Protein AF-A0AAN7LQ48-F1 (afdb_monomer)

Radius of gyration: 13.22 Å; 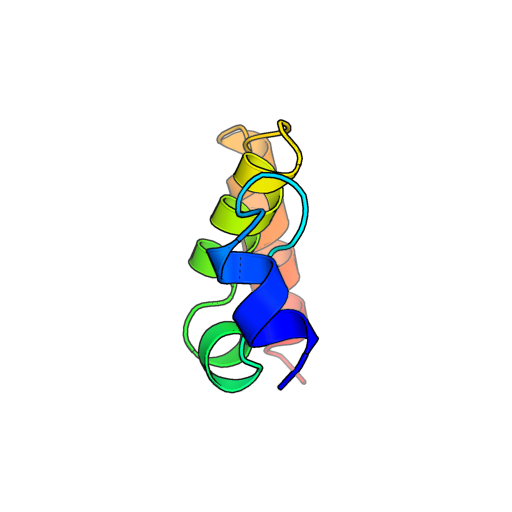Cα contacts (8 Å, |Δi|>4): 27; chains: 1; bounding box: 27×16×37 Å

pLDDT: mean 91.09, std 8.32, range [50.78, 97.75]

Mean predicted aligned error: 3.81 Å

Structure (mmCIF, N/CA/C/O backbone):
data_AF-A0AAN7LQ48-F1
#
_entry.id   AF-A0AAN7LQ48-F1
#
loop_
_atom_site.group_PDB
_atom_site.id
_atom_site.type_symbol
_atom_site.label_atom_id
_atom_site.label_alt_id
_atom_site.label_comp_id
_atom_site.label_asym_id
_atom_site.label_entity_id
_atom_site.label_seq_id
_atom_site.pdbx_PDB_ins_code
_atom_site.Cartn_x
_atom_site.Cartn_y
_atom_site.Cartn_z
_atom_site.occupancy
_atom_site.B_iso_or_equiv
_atom_site.auth_seq_id
_atom_site.auth_comp_id
_atom_site.auth_asym_id
_atom_site.auth_atom_id
_atom_site.pdbx_PDB_model_num
ATOM 1 N N . MET A 1 1 ? 13.950 -7.544 -13.518 1.00 64.94 1 MET A N 1
ATOM 2 C CA . MET A 1 1 ? 13.226 -6.246 -13.512 1.00 64.94 1 MET A CA 1
ATOM 3 C C . MET A 1 1 ? 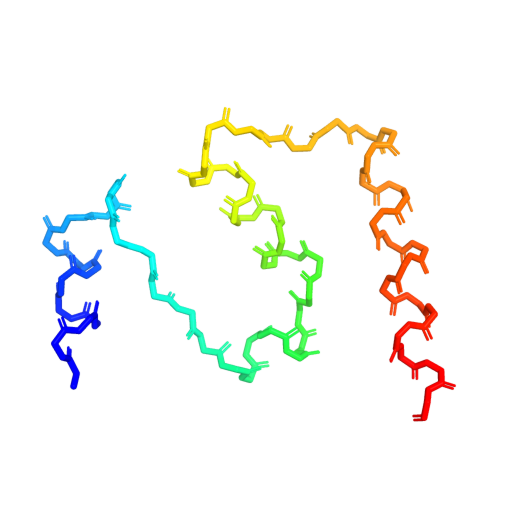12.025 -6.175 -14.468 1.00 64.94 1 MET A C 1
ATOM 5 O O . MET A 1 1 ? 11.493 -5.088 -14.657 1.00 64.94 1 MET A O 1
ATOM 9 N N . ILE A 1 2 ? 11.566 -7.283 -15.069 1.00 91.88 2 ILE A N 1
ATOM 10 C CA . ILE A 1 2 ? 10.460 -7.262 -16.050 1.00 91.88 2 ILE A CA 1
ATOM 11 C C . ILE A 1 2 ? 9.182 -6.667 -15.434 1.00 91.88 2 ILE A C 1
ATOM 13 O O . ILE A 1 2 ? 8.591 -5.772 -16.021 1.00 91.88 2 ILE A O 1
ATOM 17 N N . TYR A 1 3 ? 8.838 -7.056 -14.203 1.00 91.88 3 TYR A N 1
ATOM 18 C CA . TYR A 1 3 ? 7.686 -6.503 -13.480 1.00 91.88 3 TYR A CA 1
ATOM 19 C C . TYR A 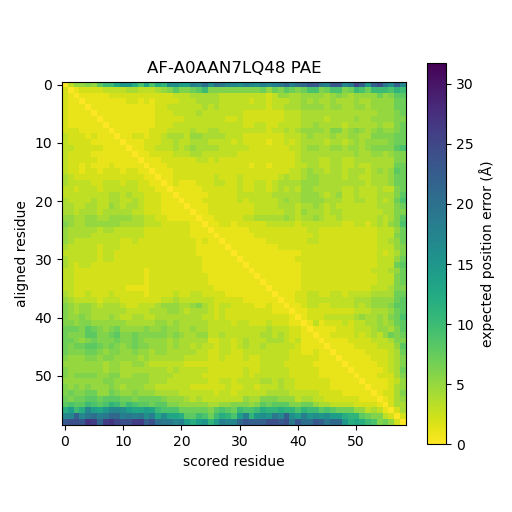1 3 ? 7.812 -5.016 -13.134 1.00 91.88 3 TYR A C 1
ATOM 21 O O . TYR A 1 3 ? 6.813 -4.308 -13.146 1.00 91.88 3 TYR A O 1
ATOM 29 N N . TYR A 1 4 ? 9.029 -4.520 -12.881 1.00 94.12 4 TYR A N 1
ATOM 30 C CA . TYR A 1 4 ? 9.243 -3.089 -12.664 1.00 94.12 4 TYR A CA 1
ATOM 31 C C . TYR A 1 4 ? 8.952 -2.300 -13.946 1.00 94.12 4 TYR A C 1
ATOM 33 O O . TYR A 1 4 ? 8.151 -1.374 -13.922 1.00 94.12 4 TYR A O 1
ATOM 41 N N . LYS A 1 5 ? 9.511 -2.724 -15.088 1.00 96.56 5 LYS A N 1
ATOM 42 C CA . LYS A 1 5 ? 9.205 -2.104 -16.389 1.00 96.56 5 LYS A CA 1
ATOM 43 C C . LYS A 1 5 ? 7.714 -2.193 -16.728 1.00 96.56 5 LYS A C 1
ATOM 45 O O . LYS A 1 5 ? 7.109 -1.182 -17.058 1.00 96.56 5 LYS A O 1
ATOM 50 N N . ALA A 1 6 ? 7.104 -3.364 -16.541 1.00 96.31 6 ALA A N 1
ATOM 51 C CA . ALA A 1 6 ? 5.675 -3.559 -16.772 1.00 96.31 6 ALA A CA 1
ATOM 52 C C . ALA A 1 6 ? 4.800 -2.660 -15.881 1.00 96.31 6 ALA A C 1
ATOM 54 O O . ALA A 1 6 ? 3.758 -2.199 -16.336 1.00 96.31 6 ALA A O 1
ATOM 55 N N . SER A 1 7 ? 5.225 -2.360 -14.646 1.00 95.94 7 SER A N 1
ATOM 56 C CA . SER A 1 7 ? 4.501 -1.424 -13.772 1.00 95.94 7 SER A CA 1
ATOM 57 C C . SER A 1 7 ? 4.531 0.025 -14.261 1.00 95.94 7 SER A C 1
ATOM 59 O O . SER A 1 7 ? 3.617 0.784 -13.963 1.00 95.94 7 SER A O 1
ATOM 61 N N . LEU A 1 8 ? 5.549 0.404 -15.044 1.00 95.81 8 LEU A N 1
ATOM 62 C CA . LEU A 1 8 ? 5.631 1.725 -15.670 1.00 95.81 8 LEU A CA 1
ATOM 63 C C . LEU A 1 8 ? 4.794 1.795 -16.955 1.00 95.81 8 LEU A C 1
ATOM 65 O O . LEU A 1 8 ? 4.167 2.813 -17.223 1.00 95.81 8 LEU A O 1
ATOM 69 N N . GLU A 1 9 ? 4.770 0.715 -17.739 1.00 97.75 9 GLU A N 1
ATOM 70 C CA . GLU A 1 9 ? 4.014 0.638 -18.999 1.00 97.75 9 GLU A CA 1
ATOM 71 C C . GLU A 1 9 ? 2.508 0.428 -18.776 1.00 97.75 9 GLU A C 1
ATOM 73 O O . GLU A 1 9 ? 1.685 0.913 -19.550 1.00 97.75 9 GLU A O 1
ATOM 78 N N . MET A 1 10 ? 2.129 -0.297 -17.718 1.00 96.75 10 MET A N 1
ATOM 79 C CA . MET A 1 10 ? 0.742 -0.654 -17.406 1.00 96.75 10 MET A CA 1
ATOM 80 C C . MET A 1 10 ? 0.411 -0.410 -15.921 1.00 96.75 10 MET A C 1
ATOM 82 O O . MET A 1 10 ? 0.076 -1.359 -15.203 1.00 96.75 10 MET A O 1
ATOM 86 N N . PRO A 1 11 ? 0.439 0.848 -15.445 1.00 94.69 11 PRO A N 1
ATOM 87 C CA . PRO A 1 11 ? 0.318 1.180 -14.021 1.00 94.69 11 PRO A CA 1
ATOM 88 C C . PRO A 1 11 ? -1.037 0.828 -13.395 1.00 94.69 11 PRO A C 1
ATOM 90 O O . PRO A 1 11 ? -1.123 0.723 -12.181 1.00 94.69 11 PRO A O 1
ATOM 93 N N . ASN A 1 12 ? -2.076 0.605 -14.208 1.00 94.94 12 ASN A N 1
ATOM 94 C CA . ASN A 1 12 ? -3.405 0.166 -13.754 1.00 94.94 12 ASN A CA 1
ATOM 95 C C . ASN A 1 12 ? -3.566 -1.367 -13.748 1.00 94.94 12 ASN A C 1
ATOM 97 O O . ASN A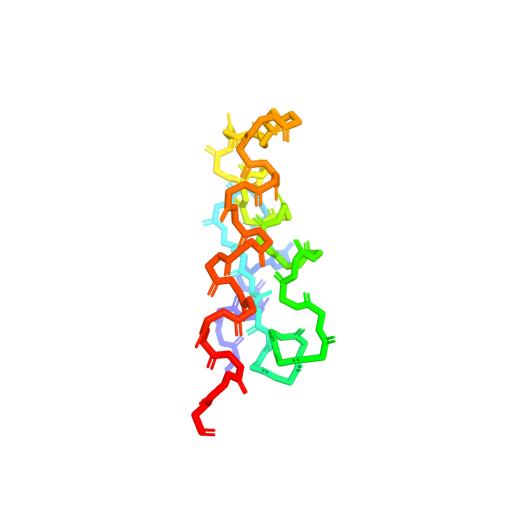 1 12 ? -4.618 -1.872 -13.376 1.00 94.94 12 ASN A O 1
ATOM 101 N N . LYS A 1 13 ? -2.566 -2.118 -14.232 1.00 95.62 13 LYS A N 1
ATOM 102 C CA . LYS A 1 13 ? -2.590 -3.594 -14.306 1.00 95.62 13 LYS A CA 1
ATOM 103 C C . LYS A 1 13 ? -1.462 -4.248 -13.525 1.00 95.62 13 LYS A C 1
ATOM 105 O O . LYS A 1 13 ? -1.613 -5.376 -13.070 1.00 95.62 13 LYS A O 1
ATOM 110 N N . VAL A 1 14 ? -0.331 -3.561 -13.385 1.00 96.62 14 VAL A N 1
ATOM 111 C CA . VAL A 1 14 ? 0.844 -4.067 -12.684 1.00 96.62 14 VAL A CA 1
ATOM 112 C C . VAL A 1 14 ? 1.292 -3.030 -11.670 1.00 96.62 14 VAL A C 1
ATOM 114 O O . VAL A 1 14 ? 1.711 -1.936 -12.034 1.00 96.62 14 VAL A O 1
ATOM 117 N N . MET A 1 15 ? 1.267 -3.407 -10.395 1.00 95.44 15 MET A N 1
ATOM 118 C CA . MET A 1 15 ? 1.849 -2.617 -9.321 1.00 95.44 15 MET A CA 1
ATOM 119 C C . MET A 1 15 ? 3.126 -3.288 -8.825 1.00 95.44 15 MET A C 1
ATOM 121 O O . MET A 1 15 ? 3.133 -4.470 -8.486 1.00 95.44 15 MET A O 1
ATOM 125 N N . PHE A 1 16 ? 4.213 -2.523 -8.784 1.00 94.25 16 PHE A N 1
A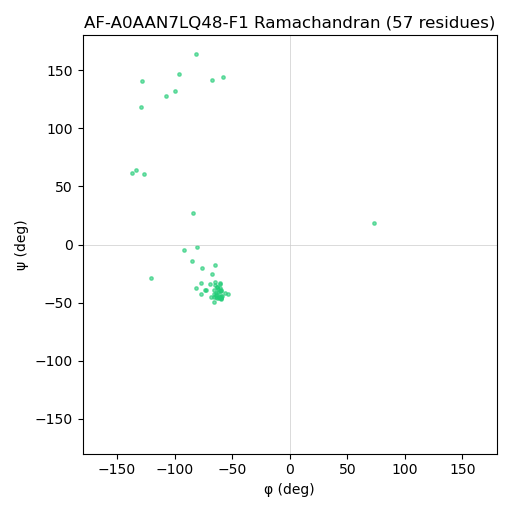TOM 126 C CA . PHE A 1 16 ? 5.480 -2.971 -8.221 1.00 94.25 16 PHE A CA 1
ATOM 127 C C . PHE A 1 16 ? 5.641 -2.429 -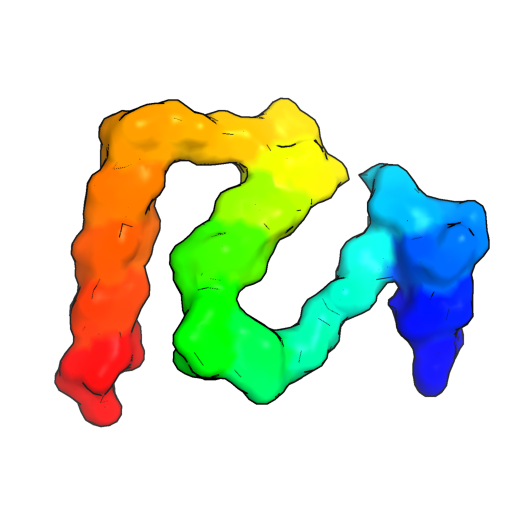6.799 1.00 94.25 16 PHE A C 1
ATOM 129 O O . PHE A 1 16 ? 5.440 -1.236 -6.565 1.00 94.25 16 PHE A O 1
ATOM 136 N N . LEU A 1 17 ? 6.019 -3.307 -5.868 1.00 92.75 17 LEU A N 1
ATOM 137 C CA . LEU A 1 17 ? 6.229 -2.988 -4.456 1.00 92.75 17 LEU A CA 1
ATOM 138 C C . LEU A 1 17 ? 7.606 -3.482 -4.025 1.00 92.75 17 LEU A C 1
ATOM 140 O O . LEU A 1 17 ? 8.030 -4.571 -4.421 1.00 92.75 17 LEU A O 1
ATOM 144 N N . LYS A 1 18 ? 8.288 -2.692 -3.197 1.00 90.44 18 LYS A N 1
ATOM 145 C CA . LYS A 1 18 ? 9.530 -3.106 -2.541 1.00 90.44 18 LYS A CA 1
ATOM 146 C C . LYS A 1 18 ? 9.236 -3.622 -1.139 1.00 90.44 18 LYS A C 1
ATOM 148 O O . LYS A 1 18 ? 8.331 -3.141 -0.459 1.00 90.44 18 LYS A O 1
ATOM 153 N N . TYR A 1 19 ? 10.016 -4.601 -0.704 1.00 90.62 19 TYR A N 1
ATOM 154 C CA . TYR A 1 19 ? 9.836 -5.215 0.608 1.00 90.62 19 TYR A CA 1
ATOM 155 C C . TYR A 1 19 ? 10.212 -4.257 1.746 1.00 90.62 19 TYR A C 1
ATOM 157 O O . TYR A 1 19 ? 9.575 -4.251 2.796 1.00 90.62 19 TYR A O 1
ATOM 165 N N . GLU A 1 20 ? 11.210 -3.409 1.518 1.00 91.69 20 GLU A N 1
ATOM 166 C CA . GLU A 1 20 ? 11.656 -2.383 2.457 1.00 91.69 20 GLU A CA 1
ATOM 167 C C . GLU A 1 20 ? 10.536 -1.364 2.712 1.00 91.69 20 GLU A C 1
ATOM 169 O O . GLU A 1 20 ? 10.192 -1.099 3.861 1.00 91.69 20 GLU A O 1
ATOM 174 N N . GLU A 1 21 ? 9.874 -0.895 1.648 1.00 87.94 21 GLU A N 1
ATOM 175 C CA . GLU A 1 21 ? 8.722 0.018 1.735 1.00 87.94 21 GLU A CA 1
ATOM 176 C C . GLU A 1 21 ? 7.552 -0.617 2.510 1.00 87.94 21 GLU A C 1
ATOM 178 O O . GLU A 1 21 ? 6.900 0.051 3.313 1.00 87.94 21 GLU A O 1
ATOM 183 N N . MET A 1 22 ? 7.322 -1.924 2.332 1.00 89.94 22 MET A N 1
ATOM 184 C CA . MET A 1 22 ? 6.304 -2.676 3.076 1.00 89.94 22 MET A CA 1
ATOM 185 C C . MET A 1 22 ? 6.595 -2.754 4.574 1.00 89.94 22 MET A C 1
ATOM 187 O O . MET A 1 22 ? 5.662 -2.746 5.374 1.00 89.94 22 MET A O 1
ATOM 191 N N . LYS A 1 23 ? 7.869 -2.832 4.961 1.00 88.62 23 LYS A N 1
ATOM 192 C CA . LYS A 1 23 ? 8.273 -2.868 6.369 1.00 88.62 23 LYS A CA 1
ATOM 193 C C . LYS A 1 23 ? 8.225 -1.502 7.031 1.00 88.62 23 LYS A C 1
ATOM 195 O O . LYS A 1 23 ? 7.780 -1.406 8.168 1.00 88.62 23 LYS A O 1
ATOM 200 N N . GLU A 1 24 ? 8.695 -0.470 6.340 1.00 91.56 24 GLU A N 1
ATOM 201 C CA . GLU A 1 24 ? 8.772 0.880 6.899 1.00 91.56 24 GLU A CA 1
ATOM 202 C C . GLU A 1 24 ? 7.394 1.535 7.005 1.00 91.56 24 GLU A C 1
ATOM 204 O O . GLU A 1 24 ? 7.117 2.226 7.985 1.00 91.56 24 GLU A O 1
ATOM 209 N N . ARG A 1 25 ? 6.523 1.327 6.006 1.00 91.88 25 ARG A N 1
ATOM 210 C CA . ARG A 1 25 ? 5.222 2.009 5.907 1.00 91.88 25 ARG 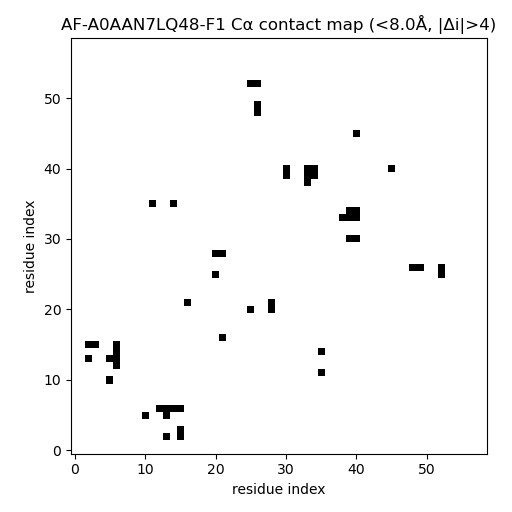A CA 1
ATOM 211 C C . ARG A 1 25 ? 4.092 1.062 5.491 1.00 91.88 25 ARG A C 1
ATOM 213 O O . ARG A 1 25 ? 3.452 1.271 4.457 1.00 91.88 25 ARG A O 1
ATOM 220 N N . PRO A 1 26 ? 3.798 0.027 6.297 1.00 92.25 26 PRO A N 1
ATOM 221 C CA . PRO A 1 26 ? 2.831 -1.007 5.931 1.00 92.25 26 PRO A CA 1
ATOM 222 C C . PRO A 1 26 ? 1.427 -0.446 5.673 1.00 92.25 26 PRO A C 1
ATOM 224 O O . PRO A 1 26 ? 0.767 -0.863 4.725 1.00 92.25 26 PRO A O 1
ATOM 227 N N . MET A 1 27 ? 0.985 0.533 6.468 1.00 92.62 27 MET A N 1
ATOM 228 C CA . MET A 1 27 ? -0.355 1.109 6.334 1.00 92.62 27 MET A CA 1
ATOM 229 C C . MET A 1 27 ? -0.525 1.918 5.038 1.00 92.62 27 MET A C 1
ATOM 231 O O . MET A 1 27 ? -1.508 1.748 4.319 1.00 92.62 27 MET A O 1
ATOM 235 N N . GLU A 1 28 ? 0.457 2.761 4.700 1.00 92.75 28 GLU A N 1
ATOM 236 C CA . GLU A 1 28 ? 0.466 3.532 3.446 1.00 92.75 28 GLU A CA 1
ATOM 237 C C . GLU A 1 28 ? 0.496 2.601 2.228 1.00 92.75 28 GLU A C 1
ATOM 239 O O . GLU A 1 28 ? -0.224 2.821 1.252 1.00 92.75 28 GLU A O 1
ATOM 244 N N . LEU A 1 29 ? 1.285 1.521 2.304 1.00 94.44 29 LEU A N 1
ATOM 245 C CA . LEU A 1 29 ? 1.358 0.530 1.239 1.00 94.44 29 LEU A CA 1
ATOM 246 C C . LEU A 1 29 ? 0.016 -0.181 1.035 1.00 94.44 29 LEU A C 1
ATOM 248 O O . LEU A 1 29 ? -0.421 -0.332 -0.103 1.00 94.44 29 LEU A O 1
ATOM 252 N N . LEU A 1 30 ? -0.643 -0.607 2.117 1.00 93.38 30 LEU A N 1
ATOM 253 C CA . LEU A 1 30 ? -1.923 -1.312 2.039 1.00 93.38 30 LEU A CA 1
ATOM 254 C C . LEU A 1 30 ? -3.041 -0.426 1.485 1.00 93.38 30 LEU A C 1
ATOM 256 O O . LEU A 1 30 ? -3.808 -0.902 0.650 1.00 93.38 30 LEU A O 1
ATOM 260 N N . ARG A 1 31 ? -3.093 0.861 1.852 1.00 94.12 31 ARG A N 1
ATOM 261 C CA . ARG A 1 31 ? -4.033 1.814 1.236 1.00 94.12 31 ARG A CA 1
ATOM 262 C C . ARG A 1 31 ? -3.800 1.940 -0.269 1.00 94.12 31 ARG A C 1
ATOM 264 O O . ARG A 1 31 ? -4.741 1.807 -1.045 1.00 94.12 31 ARG A O 1
ATOM 271 N N . ARG A 1 32 ? -2.542 2.079 -0.697 1.00 94.75 32 ARG A N 1
ATOM 272 C CA . ARG A 1 32 ? -2.183 2.127 -2.124 1.00 94.75 32 ARG A CA 1
ATOM 273 C C . ARG A 1 32 ? -2.547 0.833 -2.866 1.00 94.75 32 ARG A C 1
ATOM 275 O O . ARG A 1 32 ? -2.989 0.891 -4.010 1.00 94.75 32 ARG A O 1
ATOM 282 N N . VAL A 1 33 ? -2.380 -0.334 -2.234 1.00 95.19 33 VAL A N 1
ATOM 283 C CA . VAL A 1 33 ? -2.834 -1.625 -2.789 1.00 95.19 33 VAL A CA 1
ATOM 284 C C . VAL A 1 33 ? -4.352 -1.622 -2.968 1.00 95.19 33 VAL A C 1
ATOM 286 O O . VAL A 1 33 ? -4.845 -2.019 -4.020 1.00 95.19 33 VAL A O 1
ATOM 289 N N . ALA A 1 34 ? -5.088 -1.166 -1.958 1.00 95.69 34 ALA A N 1
ATOM 290 C CA . ALA A 1 34 ? -6.543 -1.113 -1.967 1.00 95.69 34 ALA A CA 1
ATOM 291 C C . ALA A 1 34 ? -7.071 -0.200 -3.087 1.00 95.69 34 ALA A C 1
ATOM 293 O O . ALA A 1 34 ? -7.947 -0.598 -3.854 1.00 95.69 34 ALA A O 1
ATOM 294 N N . GLU A 1 35 ? -6.472 0.982 -3.245 1.00 95.75 35 GLU A N 1
ATOM 295 C CA . GLU A 1 35 ? -6.750 1.913 -4.344 1.00 95.75 35 GLU A CA 1
ATOM 296 C C . GLU A 1 35 ? -6.464 1.292 -5.714 1.00 95.75 35 GLU A C 1
ATOM 298 O O . GLU A 1 35 ? -7.305 1.359 -6.610 1.00 95.75 35 GLU A O 1
ATOM 303 N N . PHE A 1 36 ? -5.311 0.636 -5.874 1.00 96.50 36 PHE A N 1
ATOM 304 C CA . PHE A 1 36 ? -4.939 -0.041 -7.119 1.00 96.50 36 PHE A CA 1
ATOM 305 C C . PHE A 1 36 ? -5.930 -1.156 -7.498 1.00 96.50 36 PHE A C 1
ATOM 307 O O . PHE A 1 36 ? -6.199 -1.371 -8.679 1.00 96.50 36 PHE A O 1
ATOM 314 N N . LEU A 1 37 ? -6.507 -1.839 -6.506 1.00 95.81 37 LEU A N 1
ATOM 315 C CA . LEU A 1 37 ? -7.540 -2.859 -6.705 1.00 95.81 37 LEU A CA 1
ATOM 316 C C . LEU A 1 37 ? -8.949 -2.276 -6.920 1.00 95.81 37 LEU A C 1
ATOM 318 O O . LEU A 1 37 ? 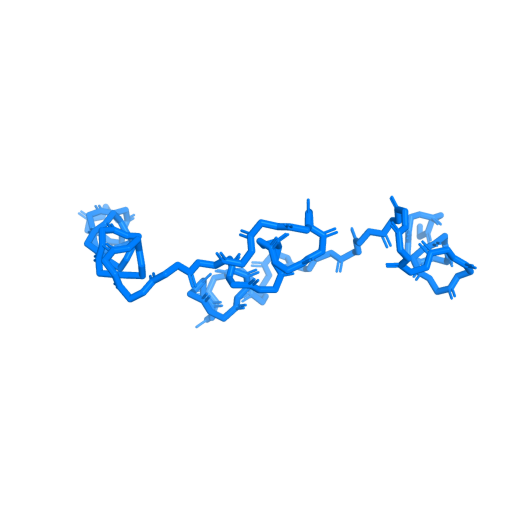-9.886 -3.041 -7.140 1.00 95.81 37 LEU A O 1
ATOM 322 N N . GLY A 1 38 ? -9.119 -0.951 -6.863 1.00 95.50 38 GLY A N 1
ATOM 323 C CA . GLY A 1 38 ? -10.423 -0.292 -6.971 1.00 95.50 38 GLY A CA 1
ATOM 324 C C . GLY A 1 38 ? -11.304 -0.450 -5.727 1.00 95.50 38 GLY A C 1
ATOM 325 O O . GLY A 1 38 ? -12.512 -0.238 -5.803 1.00 95.50 38 GLY A O 1
ATOM 326 N N . CYS A 1 39 ? -10.708 -0.808 -4.588 1.00 95.25 39 CYS A N 1
ATOM 327 C CA . CYS A 1 39 ? -11.385 -1.080 -3.322 1.00 95.25 39 CYS A CA 1
ATOM 328 C C . CYS A 1 39 ? -10.773 -0.240 -2.186 1.00 95.25 39 CYS A C 1
ATOM 330 O O . CYS A 1 39 ? -10.229 -0.824 -1.247 1.00 95.25 39 CYS A O 1
ATOM 332 N N . PRO A 1 40 ? -10.804 1.106 -2.255 1.00 94.31 40 PRO A N 1
ATOM 333 C CA . PRO A 1 40 ? -10.203 1.953 -1.226 1.00 94.31 40 PRO A CA 1
ATOM 334 C C . PRO A 1 40 ? -10.806 1.657 0.152 1.00 94.31 40 PRO A C 1
ATOM 336 O O . PRO A 1 40 ? -11.997 1.360 0.277 1.00 94.31 40 PRO A O 1
ATOM 339 N N . PHE A 1 41 ? -9.978 1.727 1.193 1.00 93.81 41 PHE A N 1
ATOM 340 C CA . PHE A 1 41 ? -10.431 1.469 2.556 1.00 93.81 41 PHE A CA 1
ATOM 341 C C . PHE A 1 41 ? -11.404 2.551 3.034 1.00 93.81 41 PHE A C 1
ATOM 343 O O . PHE A 1 41 ? -11.226 3.737 2.763 1.00 93.81 41 PHE A O 1
ATOM 350 N N . SER A 1 42 ? -12.430 2.127 3.775 1.00 92.88 42 SER A N 1
ATOM 351 C CA . SER A 1 42 ? -13.198 3.028 4.634 1.00 92.88 42 SER A CA 1
ATOM 352 C C . SER A 1 42 ? -12.462 3.240 5.958 1.00 92.88 42 SER A C 1
ATOM 354 O O . SER A 1 42 ? -11.603 2.438 6.325 1.00 92.88 42 SER A O 1
ATOM 356 N N . GLU A 1 43 ? -12.847 4.266 6.721 1.00 90.56 43 GLU A N 1
ATOM 357 C CA . GLU A 1 43 ? -12.278 4.532 8.054 1.00 90.56 43 GLU A CA 1
ATOM 358 C C . GLU A 1 43 ? -12.361 3.308 8.983 1.00 90.56 43 GLU A C 1
ATOM 360 O O . GLU A 1 43 ? -11.381 2.943 9.628 1.00 90.56 43 GLU A O 1
ATOM 365 N N . ALA A 1 44 ? -13.495 2.599 8.979 1.00 91.50 44 ALA A N 1
ATOM 366 C CA . ALA A 1 44 ? -13.674 1.392 9.786 1.00 91.50 44 ALA A CA 1
ATOM 367 C C . ALA A 1 44 ? -12.715 0.253 9.389 1.00 91.50 44 ALA A C 1
ATOM 369 O O . ALA A 1 44 ? -12.243 -0.494 10.246 1.00 91.50 44 ALA A O 1
ATOM 370 N N . VAL A 1 45 ? -12.420 0.101 8.093 1.00 91.62 45 VAL A N 1
ATOM 371 C CA . VAL A 1 45 ? -11.452 -0.898 7.609 1.00 91.62 45 VAL A CA 1
ATOM 372 C C . VAL A 1 45 ? -10.028 -0.472 7.963 1.00 91.62 45 VAL A C 1
ATOM 374 O O . VAL A 1 45 ? -9.228 -1.307 8.381 1.00 91.62 45 VAL A O 1
ATOM 377 N N . ASP A 1 46 ? -9.723 0.821 7.858 1.00 91.31 46 ASP A N 1
ATOM 378 C CA . ASP A 1 46 ? -8.428 1.395 8.229 1.00 91.31 46 ASP A CA 1
ATOM 379 C C . ASP A 1 46 ? -8.053 1.081 9.690 1.00 91.31 46 ASP A C 1
ATOM 381 O O . ASP A 1 46 ? -6.909 0.726 9.980 1.00 91.31 46 ASP A O 1
ATOM 385 N N . GLU A 1 47 ? -9.008 1.173 10.619 1.00 91.81 47 GLU A N 1
ATOM 386 C CA . GLU A 1 47 ? -8.792 0.838 12.033 1.00 91.81 47 GLU A CA 1
ATOM 387 C C . GLU A 1 47 ? -8.492 -0.653 12.240 1.00 91.81 47 GLU A C 1
ATOM 389 O O . GLU A 1 47 ? -7.536 -1.006 12.936 1.00 91.81 47 GLU A O 1
ATOM 394 N N . GLN A 1 48 ? -9.256 -1.536 11.591 1.00 93.38 48 GLN A N 1
ATOM 395 C CA . GLN A 1 48 ? -9.057 -2.987 11.683 1.00 93.38 48 GLN A CA 1
ATOM 396 C C . GLN A 1 48 ? -7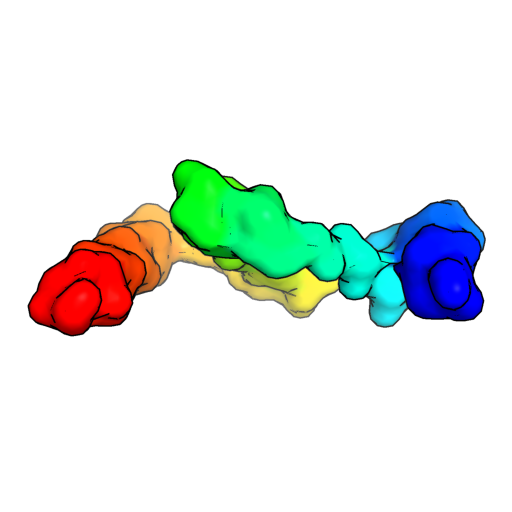.701 -3.415 11.115 1.00 93.38 48 GLN A C 1
ATOM 398 O O . GLN A 1 48 ? -7.004 -4.238 11.710 1.00 93.38 48 GLN A O 1
ATOM 403 N N . VAL A 1 49 ? -7.301 -2.838 9.979 1.00 92.19 49 VAL A N 1
ATOM 404 C CA . VAL A 1 49 ? -5.999 -3.107 9.357 1.00 92.19 49 VAL A CA 1
ATOM 405 C C . VAL A 1 49 ? -4.863 -2.638 10.263 1.00 92.19 49 VAL A C 1
ATOM 407 O O . VAL A 1 49 ? -3.903 -3.383 10.458 1.00 92.19 49 VAL A O 1
ATOM 410 N N . ASN A 1 50 ? -4.977 -1.454 10.870 1.00 91.62 50 ASN A N 1
ATOM 411 C CA . ASN A 1 50 ? -3.985 -0.967 11.829 1.00 91.62 50 ASN A CA 1
ATOM 412 C C . ASN A 1 50 ? -3.827 -1.903 13.034 1.00 91.62 50 ASN A C 1
ATOM 414 O O . ASN A 1 50 ? -2.702 -2.153 13.468 1.00 91.62 50 ASN A O 1
ATOM 418 N N . GLU A 1 51 ? -4.923 -2.453 13.556 1.00 92.56 51 GLU A N 1
ATOM 419 C CA . GLU A 1 51 ? -4.860 -3.403 14.667 1.00 92.56 51 GLU A CA 1
ATOM 420 C C . GLU A 1 51 ? -4.170 -4.714 14.261 1.00 92.56 51 GLU A C 1
ATOM 422 O O . GLU A 1 51 ? -3.286 -5.202 14.966 1.00 92.56 51 GLU A O 1
ATOM 427 N N . ILE A 1 52 ? -4.475 -5.243 13.072 1.00 92.06 52 ILE A N 1
ATOM 428 C CA . ILE A 1 52 ? -3.780 -6.417 12.523 1.00 92.06 52 ILE A CA 1
ATOM 429 C C . ILE A 1 52 ? -2.280 -6.138 12.370 1.00 92.06 52 ILE A C 1
ATOM 431 O O . ILE A 1 52 ? -1.455 -6.969 12.751 1.00 92.06 52 ILE A O 1
ATOM 435 N N . LEU A 1 53 ? -1.906 -4.967 11.845 1.00 90.81 53 LEU A N 1
ATOM 436 C CA . LEU A 1 53 ? -0.502 -4.585 11.696 1.00 90.81 53 LEU A CA 1
ATOM 437 C C . LEU A 1 53 ? 0.226 -4.538 13.044 1.00 90.81 53 LEU A C 1
ATOM 439 O O . LEU A 1 53 ? 1.357 -5.014 13.128 1.00 90.81 53 LEU A O 1
ATOM 443 N N . ARG A 1 54 ? -0.422 -4.040 14.106 1.00 90.25 54 ARG A N 1
ATOM 444 C CA . ARG A 1 54 ? 0.136 -4.061 15.470 1.00 90.25 54 ARG A CA 1
ATOM 445 C C . ARG A 1 54 ? 0.383 -5.486 15.960 1.00 90.25 54 ARG A C 1
ATOM 447 O O . ARG A 1 54 ? 1.461 -5.766 16.479 1.00 90.25 54 ARG A O 1
ATOM 454 N N . LEU A 1 55 ? -0.566 -6.399 15.748 1.00 90.75 55 LEU A N 1
ATOM 455 C CA . LEU A 1 55 ? -0.420 -7.807 16.138 1.00 90.75 55 LEU A CA 1
ATOM 456 C C . LEU A 1 55 ? 0.727 -8.507 15.396 1.00 90.75 55 LEU A C 1
ATOM 458 O O . LEU A 1 55 ? 1.435 -9.325 15.980 1.00 90.75 55 LEU A O 1
ATOM 462 N N . LEU A 1 56 ? 0.936 -8.181 14.119 1.00 83.06 56 LEU A N 1
ATOM 463 C CA . LEU A 1 56 ? 2.003 -8.769 13.304 1.00 83.06 56 LEU A CA 1
ATOM 464 C C . LEU A 1 56 ? 3.397 -8.202 13.619 1.00 83.06 56 LEU A C 1
ATOM 466 O O . LEU A 1 56 ? 4.393 -8.859 13.319 1.00 83.06 56 LEU A O 1
ATOM 470 N N . GLN A 1 57 ? 3.476 -7.016 14.229 1.00 75.19 57 GLN A N 1
ATOM 471 C CA . GLN A 1 57 ? 4.727 -6.402 14.693 1.00 75.19 57 GLN A CA 1
ATOM 472 C C . GLN A 1 57 ? 5.160 -6.879 16.091 1.00 75.19 57 GLN A C 1
ATOM 474 O O . GLN A 1 57 ? 6.308 -6.675 16.469 1.00 75.19 57 GLN A O 1
ATOM 479 N N . LEU A 1 58 ? 4.277 -7.540 16.847 1.00 60.97 58 LEU A N 1
ATOM 480 C CA . LEU A 1 58 ? 4.541 -8.077 18.191 1.00 60.97 58 LEU A CA 1
ATOM 481 C C . LEU A 1 58 ? 5.206 -9.475 18.189 1.00 60.97 58 LEU A C 1
ATOM 483 O O . LEU A 1 58 ? 5.024 -10.240 19.136 1.00 60.97 58 LEU A O 1
ATOM 487 N N . ARG A 1 59 ? 5.959 -9.832 17.140 1.00 50.78 59 ARG A N 1
ATOM 488 C CA . ARG A 1 59 ? 6.657 -11.127 17.021 1.00 50.78 59 ARG A CA 1
ATOM 489 C C . ARG A 1 59 ? 8.163 -11.026 17.194 1.00 50.78 59 ARG A C 1
ATOM 491 O O . ARG A 1 59 ? 8.763 -10.120 16.579 1.00 50.78 59 ARG A O 1
#

Organism: Trapa natans (NCBI:txid22666)

Sequence (59 aa):
MIYYKASLEMPNKVMFLKYEEMKERPMELLRRVAEFLGCPFSEAVDEQVNEILRLLQLR

Solvent-accessible surface area (backbone atoms only — not comparable to full-atom values): 3575 Å² total; per-residue (Å²): 109,68,63,56,55,43,20,71,79,35,63,87,80,31,83,72,82,56,71,65,55,45,69,78,38,46,68,65,48,51,46,53,50,25,47,69,71,74,54,62,73,50,73,74,52,49,53,53,52,51,52,52,51,53,62,69,66,75,113

Nearest PDB structures (foldseek):
  2q3m-assembly1_A  TM=7.832E-01  e=1.850E-02  Arabidopsis thaliana
  5mex-assembly1_A  TM=8.231E-01  e=9.541E-02  Arabidopsis thaliana
  5x2b-assembly8_H  TM=8.294E-01  e=1.043E+00  Mus musculus
  5x2b-assembly3_B  TM=6.961E-01  e=1.468E+00  Mus musculus
  2h8k-assembly1_B  TM=7.225E-01  e=3.334E+00  Homo sapiens

InterPro domains:
  IPR000863 Sulfotransferase domain [PF00685] (8-57)
  IPR027417 P-loop containing nucleoside triphosphate hydrolase [G3DSA:3.40.50.300] (1-59)
  IPR027417 P-loop containing nucleoside triphosphate hydrolase [SSF52540] (11-51)

Secondary structure (DSSP, 8-state):
-HHHHHHHH-TTT-----HHHHHH-HHHHHHHHHHHTT-PPPHHHHHHHHHHHHHHH--

Foldseek 3Di:
DVLVVVCVVCVLPGDDDDPVCCVVPVLVVVQVVCVSVVRGDDPVRSVVVVVVVVVVVVD